Protein AF-A0A7W1N6U5-F1 (afdb_monomer)

Mean predicted aligned error: 6.06 Å

Sequence (44 aa):
MGHARRRHTPEQIIRKLREADRLLGEGQEVAVVAKQLEVSEQTL

Solvent-accessible surface area (backbone atoms only — not comparable to full-atom values): 2880 Å² total; per-residue (Å²): 132,82,78,77,75,80,74,73,50,73,68,54,47,54,54,51,50,58,51,44,55,51,45,46,73,73,67,51,54,67,72,58,50,30,57,74,68,74,43,78,78,85,78,129

Radius of gyration: 11.85 Å; Cα contacts (8 Å, |Δi|>4): 16; chains: 1; bounding box: 18×27×31 Å
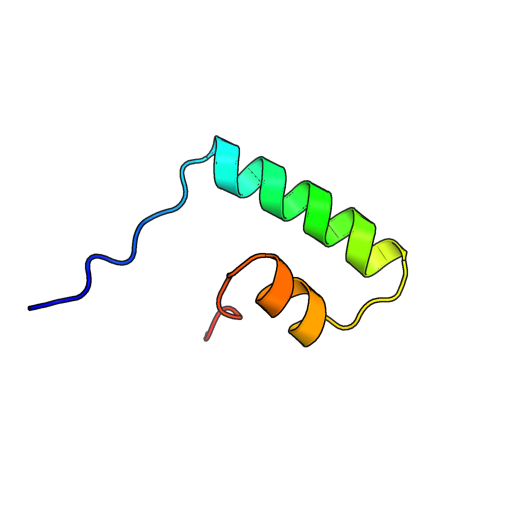
Secondary structure (DSSP, 8-state):
------PPPHHHHHHHHHHHHHHHHTT--HHHHHHHTT------

Structure (mmCIF, N/CA/C/O backbone):
data_AF-A0A7W1N6U5-F1
#
_entry.id   AF-A0A7W1N6U5-F1
#
loop_
_atom_site.group_PDB
_atom_site.id
_atom_site.type_symbol
_atom_site.label_atom_id
_atom_site.label_alt_id
_atom_site.label_comp_id
_atom_site.label_asym_id
_atom_site.label_entity_id
_atom_site.label_seq_id
_atom_site.pdbx_PDB_ins_code
_atom_site.Cartn_x
_atom_site.Cartn_y
_atom_site.Cartn_z
_atom_site.occupancy
_atom_site.B_iso_or_equiv
_atom_site.auth_seq_id
_atom_site.auth_comp_id
_atom_site.auth_asym_id
_atom_site.auth_atom_id
_atom_site.pdbx_PDB_model_num
ATOM 1 N N . MET A 1 1 ? -7.975 -19.692 -20.121 1.00 45.88 1 MET A N 1
ATOM 2 C CA . MET A 1 1 ? -7.340 -18.378 -20.357 1.00 45.88 1 MET A CA 1
ATOM 3 C C . MET A 1 1 ? -6.887 -17.847 -19.004 1.00 45.88 1 MET A C 1
ATOM 5 O O . MET A 1 1 ? -7.707 -17.313 -18.272 1.00 45.88 1 MET A O 1
ATOM 9 N N . GLY A 1 2 ? -5.645 -18.115 -18.590 1.00 48.19 2 GLY A N 1
ATOM 10 C CA . GLY A 1 2 ? -5.158 -17.634 -17.295 1.00 48.19 2 GLY A CA 1
ATOM 11 C C . GLY A 1 2 ? -5.132 -16.110 -17.304 1.00 48.19 2 GLY A C 1
ATOM 12 O O . GLY A 1 2 ? -4.547 -15.522 -18.212 1.00 48.19 2 GLY A O 1
ATOM 13 N N . HIS A 1 3 ? -5.792 -15.462 -16.344 1.00 56.72 3 HIS A N 1
ATOM 14 C CA . HIS A 1 3 ? -5.642 -14.026 -16.162 1.00 56.72 3 HIS A CA 1
ATOM 15 C C . HIS A 1 3 ? -4.167 -13.760 -15.877 1.00 56.72 3 HIS A C 1
ATOM 17 O O . HIS A 1 3 ? -3.673 -14.088 -14.800 1.00 56.72 3 HIS A O 1
ATOM 23 N N . ALA A 1 4 ? -3.446 -13.209 -16.855 1.00 56.78 4 ALA A N 1
ATOM 24 C CA . ALA A 1 4 ? -2.140 -12.632 -16.610 1.00 56.78 4 ALA A CA 1
ATOM 25 C C . ALA A 1 4 ? -2.356 -11.576 -15.526 1.00 56.78 4 ALA A C 1
ATOM 27 O O . ALA A 1 4 ? -2.914 -10.512 -15.795 1.00 56.78 4 ALA A O 1
ATOM 28 N N . ARG A 1 5 ? -2.021 -11.919 -14.276 1.00 61.31 5 ARG A N 1
ATOM 29 C CA . ARG A 1 5 ? -2.089 -11.007 -13.136 1.00 61.31 5 ARG A CA 1
ATOM 30 C C . ARG A 1 5 ? -1.243 -9.815 -13.564 1.00 61.31 5 ARG A C 1
ATOM 32 O O . ARG A 1 5 ? -0.030 -9.967 -13.707 1.00 61.31 5 ARG A O 1
ATOM 39 N N . ARG A 1 6 ? -1.884 -8.690 -13.907 1.00 64.88 6 ARG A N 1
ATOM 40 C CA . ARG A 1 6 ? -1.184 -7.485 -14.365 1.00 64.88 6 ARG A CA 1
ATOM 41 C C . ARG A 1 6 ? -0.217 -7.114 -13.252 1.00 64.88 6 ARG A C 1
ATOM 43 O O . ARG A 1 6 ? -0.638 -6.655 -12.196 1.00 64.88 6 ARG A O 1
ATOM 50 N N . ARG A 1 7 ? 1.067 -7.411 -13.455 1.00 76.06 7 ARG A N 1
ATOM 51 C CA . ARG A 1 7 ? 2.111 -7.052 -12.502 1.00 76.06 7 ARG A CA 1
ATOM 52 C C . ARG A 1 7 ? 2.171 -5.533 -12.472 1.00 76.06 7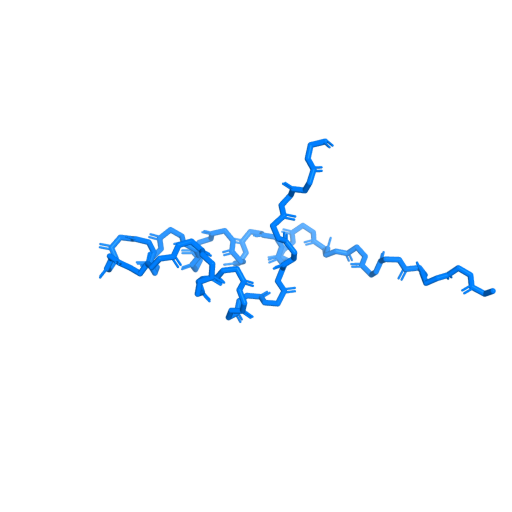 ARG A C 1
ATOM 54 O O . ARG A 1 7 ? 2.251 -4.905 -13.526 1.00 76.06 7 ARG A O 1
ATOM 61 N N . HIS A 1 8 ? 2.104 -4.960 -11.278 1.00 85.25 8 HIS A N 1
ATOM 62 C CA . HIS A 1 8 ? 2.398 -3.546 -11.106 1.00 85.25 8 HIS A CA 1
ATOM 63 C C . HIS A 1 8 ? 3.859 -3.293 -11.474 1.00 85.25 8 HIS A C 1
ATOM 65 O O . HIS A 1 8 ? 4.729 -4.106 -11.150 1.00 85.25 8 HIS A O 1
ATOM 71 N N . THR A 1 9 ? 4.130 -2.183 -12.159 1.00 90.94 9 THR A N 1
ATOM 72 C CA . THR A 1 9 ? 5.516 -1.751 -12.366 1.00 90.94 9 THR A CA 1
ATOM 73 C C . THR A 1 9 ? 6.123 -1.319 -11.028 1.00 90.94 9 THR A C 1
ATOM 75 O O . THR A 1 9 ? 5.377 -0.954 -10.110 1.00 90.94 9 THR A O 1
ATOM 78 N N . PRO A 1 10 ? 7.458 -1.319 -10.882 1.00 93.00 10 PRO A N 1
ATOM 79 C CA . PRO A 1 10 ? 8.106 -0.819 -9.671 1.00 93.00 10 PRO A CA 1
ATOM 80 C C . PRO A 1 10 ? 7.630 0.586 -9.271 1.00 93.00 10 PRO A C 1
ATOM 82 O O . PRO A 1 10 ? 7.355 0.840 -8.101 1.00 93.00 10 PRO A O 1
ATOM 85 N N . GLU A 1 11 ? 7.433 1.482 -10.238 1.00 95.31 11 GLU A N 1
ATOM 86 C CA . GLU A 1 11 ? 6.959 2.848 -9.993 1.00 95.31 11 GLU A CA 1
ATOM 87 C C . GLU A 1 11 ? 5.523 2.864 -9.462 1.00 95.31 11 GLU A C 1
ATOM 89 O O . GLU A 1 11 ? 5.201 3.643 -8.564 1.00 95.31 11 GLU A O 1
ATOM 94 N N . GLN A 1 12 ? 4.654 1.995 -9.990 1.00 93.25 12 GLN A N 1
ATOM 95 C CA . GLN A 1 12 ? 3.290 1.837 -9.485 1.00 93.25 12 GLN A CA 1
ATOM 96 C C . GLN A 1 12 ? 3.293 1.302 -8.051 1.00 93.25 12 GLN A C 1
ATOM 98 O O . GLN A 1 12 ? 2.527 1.793 -7.227 1.00 93.25 12 GLN A O 1
ATOM 103 N N . ILE A 1 13 ? 4.171 0.344 -7.739 1.00 92.81 13 ILE A N 1
ATOM 104 C CA . ILE A 1 13 ? 4.313 -0.205 -6.384 1.00 92.81 13 ILE A CA 1
ATOM 105 C C . ILE A 1 13 ? 4.741 0.897 -5.414 1.00 92.81 13 ILE A C 1
ATOM 107 O O . ILE A 1 13 ? 4.081 1.100 -4.402 1.00 92.81 13 ILE A O 1
ATOM 111 N N . ILE A 1 14 ? 5.784 1.664 -5.744 1.00 95.69 14 ILE A N 1
ATOM 112 C CA . ILE A 1 14 ? 6.283 2.745 -4.880 1.00 95.69 14 ILE A CA 1
ATOM 113 C C . ILE A 1 14 ? 5.192 3.788 -4.610 1.00 95.69 14 ILE A C 1
ATOM 115 O O . ILE A 1 14 ? 5.043 4.242 -3.476 1.00 95.69 14 ILE A O 1
ATOM 119 N N . ARG A 1 15 ? 4.411 4.165 -5.631 1.00 96.44 15 ARG A N 1
ATOM 120 C CA . ARG A 1 15 ? 3.290 5.103 -5.463 1.00 96.44 15 ARG A CA 1
ATOM 121 C C . ARG A 1 15 ? 2.225 4.545 -4.522 1.00 96.44 15 ARG A C 1
ATOM 123 O O . ARG A 1 15 ? 1.860 5.228 -3.572 1.00 96.44 15 ARG A O 1
ATOM 130 N N . LYS A 1 16 ? 1.789 3.302 -4.747 1.00 95.06 16 LYS A N 1
ATOM 131 C CA . LYS A 1 16 ? 0.785 2.640 -3.903 1.00 95.06 16 LYS A CA 1
ATOM 132 C C . LYS A 1 16 ? 1.255 2.491 -2.454 1.00 95.06 16 LYS A C 1
ATOM 134 O O . LYS A 1 16 ? 0.463 2.728 -1.556 1.00 95.06 16 LYS A O 1
ATOM 139 N N . LEU A 1 17 ? 2.528 2.159 -2.219 1.00 96.00 17 LEU A N 1
ATOM 140 C CA . LEU A 1 17 ? 3.086 2.046 -0.864 1.00 96.00 17 LEU A CA 1
ATOM 141 C C . LEU A 1 17 ? 3.084 3.389 -0.124 1.00 96.00 17 LEU A C 1
ATOM 143 O O . LEU A 1 17 ? 2.641 3.455 1.014 1.00 96.00 17 LEU A O 1
ATOM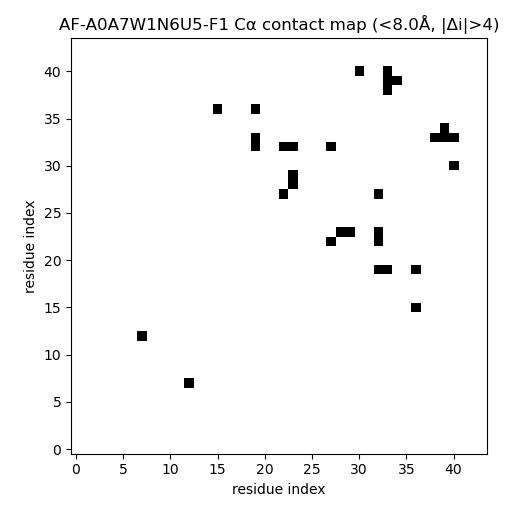 147 N N . ARG A 1 18 ? 3.504 4.476 -0.784 1.00 98.06 18 ARG A N 1
ATOM 148 C CA . ARG A 1 18 ? 3.468 5.823 -0.183 1.00 98.06 18 ARG A CA 1
ATOM 149 C C . ARG A 1 18 ? 2.050 6.266 0.160 1.00 98.06 18 ARG A C 1
ATOM 151 O O . ARG A 1 18 ? 1.831 6.927 1.170 1.00 98.06 18 ARG A O 1
ATOM 158 N N . GLU A 1 19 ? 1.095 5.935 -0.701 1.00 97.94 19 GLU A N 1
ATOM 159 C CA . GLU A 1 19 ? -0.304 6.263 -0.463 1.00 97.94 19 GLU A CA 1
ATOM 160 C C . GLU A 1 19 ? -0.913 5.401 0.647 1.00 97.94 19 GLU A C 1
ATOM 162 O O . GLU A 1 19 ? -1.629 5.937 1.490 1.00 97.94 19 GLU A O 1
ATOM 167 N N . ALA A 1 20 ? -0.555 4.114 0.718 1.00 97.31 20 ALA A N 1
ATOM 168 C CA . ALA A 1 20 ? -0.923 3.240 1.827 1.00 97.31 20 ALA A CA 1
ATOM 169 C C . ALA A 1 20 ? -0.430 3.801 3.167 1.00 97.31 20 ALA A C 1
ATOM 171 O O . ALA A 1 20 ? -1.235 3.953 4.080 1.00 97.31 20 ALA A O 1
ATOM 172 N N . ASP A 1 21 ? 0.847 4.182 3.266 1.00 98.12 21 ASP A N 1
ATOM 173 C CA . ASP A 1 21 ? 1.417 4.753 4.494 1.00 98.12 21 ASP A CA 1
ATOM 174 C C . ASP A 1 21 ? 0.667 6.013 4.943 1.00 98.12 21 ASP A C 1
ATOM 176 O O . ASP A 1 21 ? 0.368 6.169 6.128 1.00 98.12 21 ASP A O 1
ATOM 180 N N . ARG A 1 22 ? 0.307 6.898 4.002 1.00 98.50 22 ARG A N 1
ATOM 181 C CA . ARG A 1 22 ? -0.492 8.095 4.305 1.00 98.50 22 ARG A CA 1
ATOM 182 C C . ARG A 1 22 ? -1.869 7.726 4.861 1.00 98.50 22 ARG A C 1
ATOM 184 O O . ARG A 1 22 ? -2.244 8.220 5.918 1.00 98.50 22 ARG A O 1
ATOM 191 N N . LEU A 1 23 ? -2.616 6.876 4.157 1.00 98.12 23 LEU A N 1
ATOM 192 C CA . LEU A 1 23 ? -3.996 6.527 4.519 1.00 98.12 23 LEU A CA 1
ATOM 193 C C . LEU A 1 23 ? -4.060 5.740 5.837 1.00 98.12 23 LEU A C 1
ATOM 195 O O . LEU A 1 23 ? -4.951 5.964 6.654 1.00 98.12 23 LEU A O 1
ATOM 19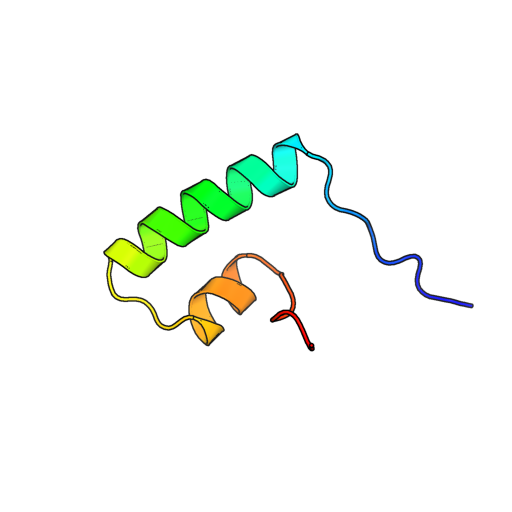9 N N . LEU A 1 24 ? -3.092 4.853 6.073 1.00 97.38 24 LEU A N 1
ATOM 200 C CA . LEU A 1 24 ? -2.959 4.135 7.339 1.00 97.38 24 LEU A CA 1
ATOM 201 C C . LEU A 1 24 ? -2.574 5.086 8.480 1.00 97.38 24 LEU A C 1
ATOM 203 O O . LEU A 1 24 ? -3.120 4.973 9.574 1.00 97.38 24 LEU A O 1
ATOM 207 N N . GLY A 1 25 ? -1.696 6.064 8.228 1.00 97.69 25 GLY A N 1
ATOM 208 C CA . GLY A 1 25 ? -1.368 7.123 9.189 1.00 97.69 25 GLY A CA 1
ATOM 209 C C . GLY A 1 25 ? -2.555 8.030 9.538 1.00 97.69 25 GLY A C 1
ATOM 210 O O . GLY A 1 25 ? -2.622 8.554 10.64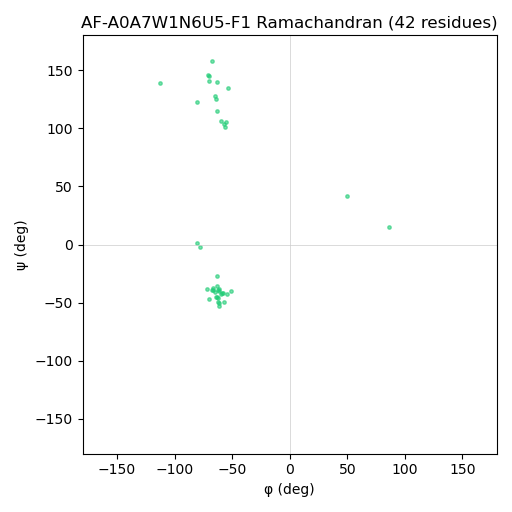7 1.00 97.69 25 GLY A O 1
ATOM 211 N N . GLU A 1 26 ? -3.523 8.166 8.629 1.00 97.75 26 GLU A N 1
ATOM 212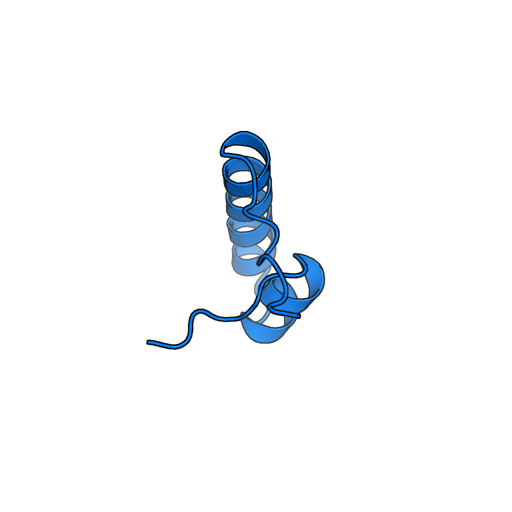 C CA . GLU A 1 26 ? -4.816 8.828 8.862 1.00 97.75 26 GLU A CA 1
ATOM 213 C C . GLU A 1 26 ? -5.813 7.949 9.646 1.00 97.75 26 GLU A C 1
ATOM 215 O O . GLU A 1 26 ? -6.910 8.401 9.972 1.00 97.75 26 GLU A O 1
ATOM 220 N N . GLY A 1 27 ? -5.439 6.708 9.975 1.00 97.81 27 GLY A N 1
ATOM 221 C CA . GLY A 1 27 ? -6.246 5.775 10.761 1.00 97.81 27 GLY A CA 1
ATOM 222 C C . GLY A 1 27 ? -7.236 4.942 9.945 1.00 97.81 27 GLY A C 1
ATOM 223 O O . GLY A 1 27 ? -8.150 4.359 10.525 1.00 97.81 27 GLY A O 1
ATOM 224 N N . GLN A 1 28 ? -7.095 4.879 8.616 1.00 98.00 28 GLN A N 1
ATOM 225 C CA . GLN A 1 28 ? -7.966 4.041 7.788 1.00 98.00 28 GLN A CA 1
ATOM 226 C C . GLN A 1 28 ? -7.678 2.550 7.991 1.00 98.00 28 GLN A C 1
ATOM 228 O O . GLN A 1 28 ? -6.535 2.134 8.173 1.00 98.00 28 GLN A O 1
ATOM 233 N N . GLU A 1 29 ? -8.722 1.725 7.914 1.00 96.81 29 GLU A N 1
ATOM 234 C CA . GLU A 1 29 ? -8.576 0.274 8.016 1.00 96.81 29 GLU A CA 1
ATOM 235 C C . GLU A 1 29 ? -7.882 -0.322 6.785 1.00 96.81 29 GLU A C 1
ATOM 237 O O . GLU A 1 29 ? -8.127 0.082 5.645 1.00 96.81 29 GLU A O 1
ATOM 242 N N . VAL A 1 30 ? -7.075 -1.363 7.007 1.00 94.00 30 VAL A N 1
ATOM 243 C CA . VAL A 1 30 ? -6.293 -2.043 5.960 1.00 94.00 30 VAL A CA 1
ATOM 244 C C . VAL A 1 30 ? -7.170 -2.512 4.796 1.00 94.00 30 VAL A C 1
ATOM 246 O O . VAL A 1 30 ? -6.809 -2.295 3.640 1.00 94.00 30 VAL A O 1
ATOM 249 N N . ALA A 1 31 ? -8.347 -3.080 5.074 1.00 94.00 31 ALA A N 1
ATOM 250 C CA . ALA A 1 31 ? -9.272 -3.544 4.039 1.00 94.00 31 ALA A CA 1
ATOM 251 C C . ALA A 1 31 ? -9.788 -2.396 3.149 1.00 94.00 31 ALA A C 1
ATOM 253 O O . ALA A 1 31 ? -9.960 -2.562 1.937 1.00 94.00 31 ALA A O 1
ATOM 254 N N . VAL A 1 32 ? -10.002 -1.211 3.730 1.00 95.31 32 VAL A N 1
ATOM 255 C CA . VAL A 1 32 ? -10.427 -0.009 2.998 1.00 95.31 32 VAL A CA 1
ATOM 256 C C . VAL A 1 32 ? -9.288 0.502 2.120 1.00 95.31 32 VAL A C 1
ATOM 258 O O . VAL A 1 32 ? -9.500 0.736 0.928 1.00 95.31 32 VAL A O 1
ATOM 261 N N . VAL A 1 33 ? -8.076 0.597 2.671 1.00 96.06 33 VAL A N 1
ATOM 262 C CA . VAL A 1 33 ? -6.877 1.036 1.939 1.00 96.06 33 VAL A CA 1
ATOM 263 C C . VAL A 1 33 ? -6.554 0.082 0.784 1.00 96.06 33 VAL A C 1
ATOM 265 O O . VAL A 1 33 ? -6.337 0.526 -0.343 1.00 96.06 33 VAL A O 1
ATOM 268 N N . ALA A 1 34 ? -6.588 -1.233 1.016 1.00 93.50 34 ALA A N 1
ATOM 269 C CA . ALA A 1 34 ? -6.340 -2.239 -0.017 1.00 93.50 34 ALA A CA 1
ATOM 270 C C . ALA A 1 34 ? -7.345 -2.122 -1.175 1.00 93.50 34 ALA A C 1
ATOM 272 O O . ALA A 1 34 ? -6.962 -2.131 -2.349 1.00 93.50 34 ALA A O 1
ATOM 273 N N . LYS A 1 35 ? -8.627 -1.916 -0.845 1.00 92.56 35 LYS A N 1
ATOM 274 C CA . LYS A 1 35 ? -9.683 -1.685 -1.833 1.00 92.56 35 LYS A CA 1
ATOM 275 C C . LYS A 1 35 ? -9.454 -0.400 -2.633 1.00 92.56 35 LYS A C 1
ATOM 277 O O . LYS A 1 35 ? -9.585 -0.434 -3.853 1.00 92.56 35 LYS A O 1
ATOM 282 N N . GLN A 1 36 ? -9.106 0.710 -1.976 1.00 94.50 36 GLN A N 1
ATOM 283 C CA . GLN A 1 36 ? -8.832 1.995 -2.636 1.00 94.50 36 GLN A CA 1
ATOM 284 C C . GLN A 1 36 ? -7.641 1.921 -3.595 1.00 94.50 36 GLN A C 1
ATOM 286 O O . GLN A 1 36 ? -7.687 2.488 -4.682 1.00 94.50 36 GLN A O 1
ATOM 291 N N . LEU A 1 37 ? -6.594 1.190 -3.216 1.00 93.69 37 LEU A N 1
ATOM 292 C CA . LEU A 1 37 ? -5.400 1.008 -4.040 1.00 93.69 37 LEU A CA 1
ATOM 293 C C . LEU A 1 37 ? -5.574 -0.056 -5.132 1.00 93.69 37 LEU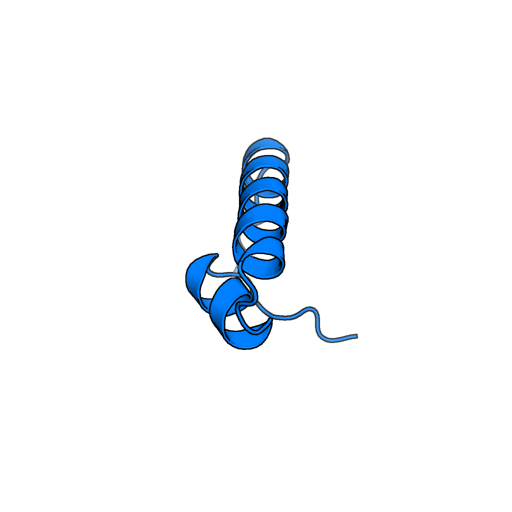 A C 1
ATOM 295 O O . LEU A 1 37 ? -4.619 -0.328 -5.869 1.00 93.69 37 LEU A O 1
ATOM 299 N N . GLU A 1 38 ? -6.755 -0.674 -5.233 1.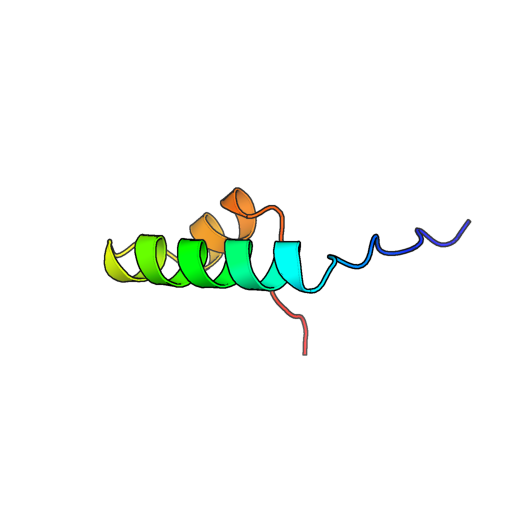00 90.19 38 GLU A N 1
ATOM 300 C CA . GLU A 1 38 ? -7.052 -1.786 -6.140 1.00 90.19 38 GLU A CA 1
ATOM 301 C C . GLU A 1 38 ? -5.997 -2.900 -6.034 1.00 90.19 38 GLU A C 1
ATOM 303 O O . GLU A 1 38 ? -5.503 -3.433 -7.034 1.00 90.19 38 GLU A O 1
ATOM 308 N N . VAL A 1 39 ? -5.584 -3.207 -4.802 1.00 86.94 39 VAL A N 1
ATOM 309 C CA . VAL A 1 39 ? -4.676 -4.313 -4.494 1.00 86.94 39 VAL A CA 1
ATOM 310 C C . VAL A 1 39 ? -5.431 -5.371 -3.706 1.00 86.94 39 VAL A C 1
ATOM 312 O O . VAL A 1 39 ? -6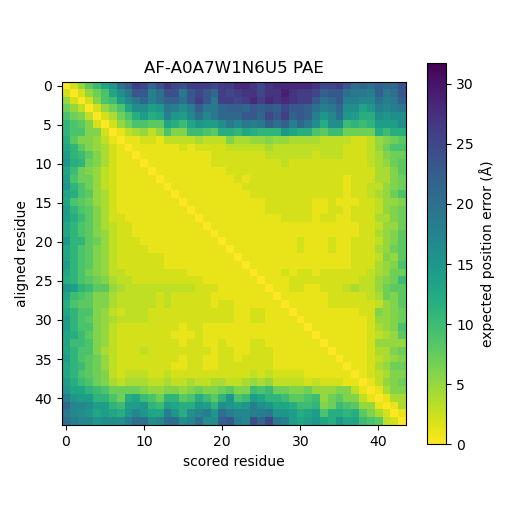.236 -5.073 -2.831 1.00 86.94 39 VAL A O 1
ATOM 315 N N . SER A 1 40 ? -5.173 -6.634 -4.030 1.00 78.31 40 SER A N 1
ATOM 316 C CA . SER A 1 40 ? -5.617 -7.730 -3.174 1.00 78.31 40 SER A CA 1
ATOM 317 C C . SER A 1 40 ? -4.793 -7.703 -1.897 1.00 78.31 40 SER A C 1
ATOM 319 O O . SER A 1 40 ? -3.573 -7.528 -1.969 1.00 78.31 40 SER A O 1
ATOM 321 N N . GLU A 1 41 ? -5.427 -7.963 -0.756 1.00 67.12 41 GLU A N 1
ATOM 322 C CA . GLU A 1 41 ? -4.690 -8.389 0.430 1.00 67.12 41 GLU A CA 1
ATOM 323 C C . GLU A 1 41 ? -3.833 -9.600 0.046 1.00 67.12 41 GLU A C 1
ATOM 325 O O . GLU A 1 41 ? -4.279 -10.480 -0.706 1.00 67.12 41 GLU A O 1
ATOM 330 N N . GLN A 1 42 ? -2.567 -9.600 0.471 1.00 64.69 42 GLN A N 1
ATOM 331 C CA . GLN A 1 42 ? -1.691 -10.736 0.217 1.00 64.69 42 GLN A CA 1
ATOM 332 C C . GLN A 1 42 ? -2.270 -11.950 0.944 1.00 64.69 42 GLN A C 1
ATOM 334 O O . GLN A 1 42 ? -2.348 -11.973 2.168 1.00 64.69 42 GLN A O 1
ATOM 339 N N . THR A 1 43 ? -2.691 -12.954 0.181 1.00 49.84 43 THR A N 1
ATOM 340 C CA . THR A 1 43 ? -2.974 -14.282 0.724 1.00 49.84 43 THR A CA 1
ATOM 341 C C . THR A 1 43 ? -1.635 -15.002 0.875 1.00 49.84 43 THR A C 1
ATOM 343 O O . THR A 1 43 ? -0.891 -15.069 -0.108 1.00 49.84 43 THR A O 1
ATOM 346 N N . LEU A 1 44 ? -1.321 -15.442 2.101 1.00 40.00 44 LEU A N 1
ATOM 347 C CA . LEU A 1 44 ? -0.114 -16.206 2.448 1.00 40.00 44 LEU A CA 1
ATOM 348 C C . LEU A 1 44 ? 0.009 -17.497 1.629 1.00 40.00 44 LEU A C 1
ATOM 350 O O . LEU A 1 44 ? -1.042 -18.127 1.365 1.00 40.00 44 LEU A O 1
#

pLDDT: mean 85.18, std 17.22, range [40.0, 98.5]

Foldseek 3Di:
DDPPPPDDDPVLVVVLVVQLVVVVVVVDDPVVSCVVSVHDDDDD